Protein AF-A0A2N8ZHH8-F1 (afdb_monomer)

Solvent-accessible surface area (backbone atoms only — not comparable to full-atom values): 6881 Å² total; per-residue (Å²): 118,64,68,61,54,54,50,51,52,52,51,60,72,66,39,62,73,76,47,44,64,57,51,51,57,55,57,73,74,47,59,83,86,58,44,61,62,53,52,53,52,52,50,51,52,52,50,52,52,49,53,51,44,68,70,43,41,66,59,49,34,60,70,71,68,53,50,75,68,55,54,54,52,51,49,52,54,50,52,54,50,52,52,55,50,50,52,57,52,55,56,52,54,57,54,52,53,53,50,54,52,53,50,58,59,59,62,64,74,77,76,82,80,84,87,86,124

Secondary structure (DSSP, 8-state):
-HHHHHHHHHHHHH-HHHHHHHHHHHHHTS-TTTHHHHHHHHHHHHHHHHHHHHHHHHHHHHHTT--HHHHHHHHHHHHHHHHHHHHHHHHHHHHHHHHHHHHHHHHTTSSSSSS--

Foldseek 3Di:
DVVVVVVVLVCLLVPCPVCVVVVVVVVVPDDPVCVVVVVVVVVVVVVVVVVCCVVCVVVVCVVVVPDVVNVVVVSVVVSVVVVVVVVVVVVVVVVVVVVVVVVVVVVVVPPPPPPPD

pLDDT: mean 78.6, std 12.58, range [45.06, 95.94]

InterPro domains:
  IPR002771 Multiple antibiotic resistance (MarC)-related [PF01914] (2-88)
  IPR002771 Multiple antibiotic resistance (MarC)-related [PTHR33508] (2-89)

Sequence (117 aa):
MEIISAAVMLFLIMDPLGNLPVLLSILKHLEPKRRRFVLVRELIFALIILMLFLFAGQSILNFLHVQPETLSISGGIILFITAITLVNITFTIEEYSGFCFLSSFRGKKNVTHNIYA

Organism: NCBI:txid1671868

Structure (mmCIF, N/CA/C/O backbone):
data_AF-A0A2N8ZHH8-F1
#
_entry.id   AF-A0A2N8ZHH8-F1
#
loop_
_atom_site.group_PDB
_atom_site.id
_atom_site.type_symbol
_atom_site.label_atom_id
_atom_site.label_alt_id
_atom_site.label_comp_id
_atom_site.label_asym_id
_atom_site.label_entity_id
_atom_site.label_seq_id
_atom_site.pdbx_PDB_ins_code
_atom_site.Cartn_x
_atom_site.Cartn_y
_atom_site.C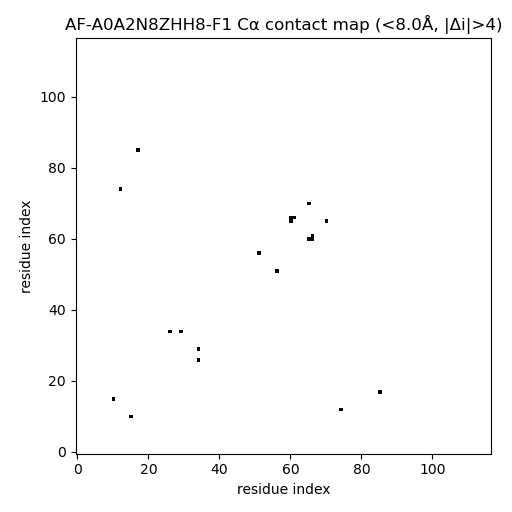artn_z
_atom_site.occupancy
_atom_site.B_iso_or_equiv
_atom_site.auth_seq_id
_atom_site.auth_comp_id
_atom_site.auth_asym_id
_atom_site.auth_atom_id
_atom_site.pdbx_PDB_model_num
ATOM 1 N N . MET A 1 1 ? 16.580 -16.575 -8.386 1.00 63.59 1 MET A N 1
ATOM 2 C CA . MET A 1 1 ? 16.641 -15.130 -8.073 1.00 63.59 1 MET A CA 1
ATOM 3 C C . MET A 1 1 ? 15.344 -14.394 -8.433 1.00 63.59 1 MET A C 1
ATOM 5 O O . MET A 1 1 ? 15.031 -13.425 -7.759 1.00 63.59 1 MET A O 1
ATOM 9 N N . GLU A 1 2 ? 14.529 -14.899 -9.370 1.00 81.00 2 GLU A N 1
ATOM 10 C CA . GLU A 1 2 ? 13.248 -14.282 -9.788 1.00 81.00 2 GLU A CA 1
ATOM 11 C C . GLU A 1 2 ? 12.175 -14.139 -8.694 1.00 81.00 2 GLU A C 1
ATOM 13 O O . GLU A 1 2 ? 11.526 -13.103 -8.587 1.00 81.00 2 GLU A O 1
ATOM 18 N N . ILE A 1 3 ? 12.001 -15.149 -7.838 1.00 91.69 3 ILE A N 1
ATOM 19 C CA . ILE A 1 3 ? 10.947 -15.146 -6.803 1.00 91.69 3 ILE A CA 1
ATOM 20 C C . ILE A 1 3 ? 11.148 -14.019 -5.787 1.00 91.69 3 ILE A C 1
ATOM 22 O O . ILE A 1 3 ? 10.179 -13.431 -5.318 1.00 91.69 3 ILE A O 1
ATOM 26 N N . ILE A 1 4 ? 12.403 -13.696 -5.471 1.00 92.75 4 ILE A N 1
ATOM 27 C CA . ILE A 1 4 ? 12.736 -12.622 -4.530 1.00 92.75 4 ILE A CA 1
ATOM 28 C C . ILE A 1 4 ? 12.363 -11.270 -5.144 1.00 92.75 4 ILE A C 1
ATOM 30 O O . ILE A 1 4 ? 11.736 -10.456 -4.477 1.00 92.75 4 ILE A O 1
ATOM 34 N N . SER A 1 5 ? 12.681 -11.057 -6.425 1.00 87.62 5 SER A N 1
ATOM 35 C CA . SER A 1 5 ? 12.319 -9.832 -7.147 1.00 87.62 5 SER A CA 1
ATOM 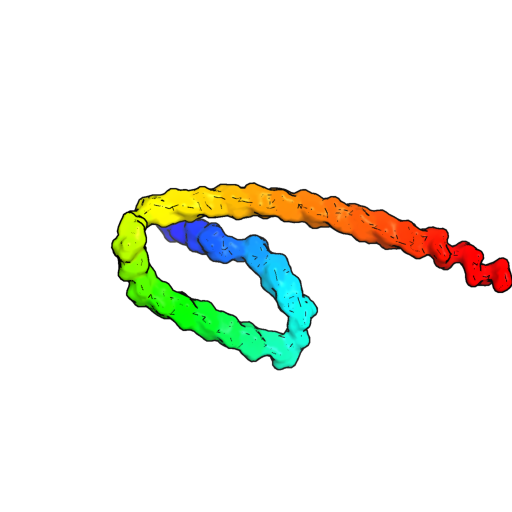36 C C . SER A 1 5 ? 10.799 -9.639 -7.213 1.00 87.62 5 SER A C 1
ATOM 38 O O . SER A 1 5 ? 10.286 -8.596 -6.808 1.00 87.62 5 SER A O 1
ATOM 40 N N . ALA A 1 6 ? 10.061 -10.679 -7.619 1.00 88.88 6 ALA A N 1
ATOM 41 C CA . ALA A 1 6 ? 8.601 -10.632 -7.690 1.00 88.88 6 ALA A CA 1
ATOM 42 C C . ALA A 1 6 ? 7.952 -10.407 -6.312 1.00 88.88 6 ALA A C 1
ATOM 44 O O . ALA A 1 6 ? 7.013 -9.621 -6.192 1.00 88.88 6 ALA A O 1
ATOM 45 N N . ALA A 1 7 ? 8.472 -11.050 -5.262 1.00 90.19 7 ALA A N 1
ATOM 46 C CA . ALA A 1 7 ? 7.983 -10.864 -3.899 1.00 90.19 7 ALA A CA 1
ATOM 47 C C . ALA A 1 7 ? 8.205 -9.430 -3.399 1.00 90.19 7 ALA A C 1
ATOM 49 O O . ALA A 1 7 ? 7.291 -8.839 -2.827 1.00 90.19 7 ALA A O 1
ATOM 50 N N . VAL A 1 8 ? 9.386 -8.852 -3.648 1.00 87.06 8 VAL A N 1
ATOM 51 C CA . VAL A 1 8 ? 9.691 -7.460 -3.284 1.00 87.06 8 VAL A CA 1
ATOM 52 C C . VAL A 1 8 ? 8.787 -6.491 -4.043 1.00 87.06 8 VAL A C 1
ATOM 54 O O . VAL A 1 8 ? 8.232 -5.583 -3.432 1.00 87.06 8 VAL A O 1
ATOM 57 N N . MET A 1 9 ? 8.577 -6.704 -5.344 1.00 85.81 9 MET A N 1
ATOM 58 C CA . MET A 1 9 ? 7.711 -5.848 -6.159 1.00 85.81 9 MET A CA 1
ATOM 59 C C . MET A 1 9 ? 6.253 -5.897 -5.687 1.00 85.81 9 MET A C 1
ATOM 61 O O . MET A 1 9 ? 5.624 -4.855 -5.516 1.00 85.81 9 MET A O 1
ATOM 65 N N . LEU A 1 10 ? 5.727 -7.092 -5.404 1.00 87.31 10 LEU A N 1
ATOM 66 C CA . LEU A 1 10 ? 4.364 -7.261 -4.898 1.00 87.31 10 LEU A CA 1
ATOM 67 C C . LEU A 1 10 ? 4.201 -6.653 -3.499 1.00 87.31 10 LEU A C 1
ATOM 69 O O . LEU A 1 10 ? 3.206 -5.979 -3.238 1.00 87.31 10 LEU A O 1
ATOM 73 N N . PHE A 1 11 ? 5.187 -6.838 -2.616 1.00 86.69 11 PHE A N 1
ATOM 74 C CA . PHE A 1 11 ? 5.195 -6.228 -1.285 1.00 86.69 11 PHE A CA 1
ATOM 75 C C . PHE A 1 11 ? 5.201 -4.699 -1.361 1.00 86.69 11 PHE A C 1
ATOM 77 O O . PHE A 1 11 ? 4.474 -4.041 -0.622 1.00 86.69 11 PHE A O 1
ATOM 84 N N . LEU A 1 12 ? 5.988 -4.143 -2.281 1.00 85.19 12 LEU A N 1
ATOM 85 C CA . LEU A 1 12 ? 6.104 -2.707 -2.491 1.00 85.19 12 LEU A CA 1
ATOM 86 C C . LEU A 1 12 ? 4.805 -2.103 -3.049 1.00 85.19 12 LEU A C 1
ATOM 88 O O . LEU A 1 12 ? 4.378 -1.054 -2.582 1.00 85.19 12 LEU A O 1
ATOM 92 N N . ILE A 1 13 ? 4.144 -2.787 -3.990 1.00 84.12 13 ILE A N 1
ATOM 93 C CA . ILE A 1 13 ? 2.856 -2.359 -4.566 1.00 84.12 13 ILE A CA 1
ATOM 94 C C . ILE A 1 13 ? 1.718 -2.414 -3.536 1.00 84.12 13 ILE A C 1
ATOM 96 O O . ILE A 1 13 ? 0.851 -1.546 -3.539 1.00 84.12 13 ILE A O 1
ATOM 100 N N . MET A 1 14 ? 1.703 -3.422 -2.658 1.00 86.06 14 MET A N 1
ATOM 101 C CA . MET A 1 14 ? 0.670 -3.565 -1.622 1.00 86.06 14 MET A CA 1
ATOM 102 C C . MET A 1 14 ? 0.740 -2.485 -0.528 1.00 86.06 14 MET A C 1
ATOM 104 O O . MET A 1 14 ? -0.222 -2.341 0.225 1.00 86.06 14 MET A O 1
ATOM 108 N N . ASP A 1 15 ? 1.866 -1.771 -0.421 1.00 88.12 15 ASP A N 1
ATOM 109 C CA . ASP A 1 15 ? 2.162 -0.746 0.590 1.00 88.12 15 ASP A CA 1
ATOM 110 C C . ASP A 1 15 ? 1.651 -1.083 2.013 1.00 88.12 15 ASP A C 1
ATOM 112 O O . ASP A 1 15 ? 0.833 -0.369 2.608 1.00 88.12 15 ASP A O 1
ATOM 116 N N . PRO A 1 16 ? 2.108 -2.205 2.603 1.00 82.88 16 PRO A N 1
ATOM 117 C CA . PRO A 1 16 ? 1.630 -2.635 3.912 1.00 82.88 16 PRO A CA 1
ATOM 118 C C . PRO A 1 16 ? 2.014 -1.657 5.030 1.00 82.88 16 PRO A C 1
ATOM 120 O O . PRO A 1 16 ? 1.305 -1.581 6.032 1.00 82.88 16 PRO A O 1
ATOM 123 N N . LEU A 1 17 ? 3.121 -0.918 4.877 1.00 82.19 17 LEU A N 1
ATOM 124 C CA . LEU A 1 17 ? 3.615 0.021 5.886 1.00 82.19 17 LEU A CA 1
ATOM 125 C C . LEU A 1 17 ? 2.784 1.305 5.920 1.00 82.19 17 LEU A C 1
ATOM 127 O O . LEU A 1 17 ? 2.418 1.742 7.011 1.00 82.19 17 LEU A O 1
ATOM 131 N N . GLY A 1 18 ? 2.438 1.871 4.760 1.00 80.88 18 GLY A N 1
ATOM 132 C CA . GLY A 1 18 ? 1.579 3.053 4.679 1.00 80.88 18 GLY A CA 1
ATOM 133 C C . GLY A 1 18 ? 0.153 2.785 5.166 1.00 80.88 18 GLY A C 1
ATOM 134 O O . GLY A 1 18 ? -0.433 3.607 5.873 1.00 80.88 18 GLY A O 1
ATOM 135 N N . ASN A 1 19 ? -0.387 1.595 4.883 1.00 84.75 19 ASN A N 1
ATOM 136 C CA . ASN A 1 19 ? -1.744 1.226 5.300 1.00 84.75 19 ASN A CA 1
ATOM 137 C C . ASN A 1 19 ? -1.866 0.786 6.771 1.00 84.75 19 ASN A C 1
ATOM 139 O O . ASN A 1 19 ? -2.979 0.764 7.309 1.00 84.75 19 ASN A O 1
ATOM 143 N N . LEU A 1 20 ? -0.763 0.458 7.456 1.00 84.69 20 LEU A N 1
ATOM 144 C CA . LEU A 1 20 ? -0.795 -0.062 8.830 1.00 84.69 20 LEU A CA 1
ATOM 145 C C . LEU A 1 20 ? -1.397 0.930 9.852 1.00 84.69 20 LEU A C 1
ATOM 147 O O . LEU A 1 20 ? -2.301 0.534 10.595 1.00 84.69 20 LEU A O 1
ATOM 151 N N . PRO A 1 21 ? -0.975 2.213 9.915 1.00 78.62 21 PRO A N 1
ATOM 152 C CA . PRO A 1 21 ? -1.507 3.177 10.882 1.00 78.62 21 PRO A CA 1
ATOM 153 C C . PRO A 1 21 ? -2.974 3.526 10.617 1.00 78.62 21 PRO A C 1
ATOM 155 O O . PRO A 1 21 ? -3.747 3.725 11.559 1.00 78.62 21 PRO A O 1
ATOM 158 N N . VAL A 1 22 ? -3.377 3.560 9.342 1.00 82.31 22 VAL A N 1
ATOM 159 C CA . VAL A 1 22 ? -4.768 3.777 8.917 1.00 82.31 22 VAL A CA 1
ATOM 160 C C . VAL A 1 22 ? -5.642 2.623 9.401 1.00 82.31 22 VAL A C 1
ATOM 162 O O . VAL A 1 22 ? -6.658 2.848 10.064 1.00 82.31 22 VAL A O 1
ATOM 165 N N . LEU A 1 23 ? -5.200 1.384 9.165 1.00 76.25 23 LEU A N 1
ATOM 166 C CA . LEU A 1 23 ? -5.880 0.186 9.645 1.00 76.25 23 LEU A CA 1
ATOM 167 C C . LEU A 1 23 ? -6.019 0.205 11.175 1.00 76.25 23 LEU A C 1
ATOM 169 O O . LEU A 1 23 ? -7.114 0.005 11.694 1.00 76.25 23 LEU A O 1
ATOM 173 N N . LEU A 1 24 ? -4.943 0.497 11.914 1.00 79.75 24 LEU A N 1
ATOM 174 C CA . LEU A 1 24 ? -4.972 0.578 13.381 1.00 79.75 24 LEU A CA 1
ATOM 175 C C . LEU A 1 24 ? -5.917 1.677 13.892 1.00 79.75 24 LEU A C 1
ATOM 177 O O . LEU A 1 24 ? -6.624 1.466 14.880 1.00 79.75 24 LEU A O 1
ATOM 181 N N . SER A 1 25 ? -5.978 2.820 13.206 1.00 80.25 25 SER A N 1
ATOM 182 C CA . SER A 1 25 ? -6.861 3.942 13.558 1.00 80.25 25 SER A CA 1
ATOM 183 C C . SER A 1 25 ? -8.339 3.596 13.368 1.00 80.25 25 SER A C 1
ATOM 185 O O . SER A 1 25 ? -9.160 3.905 14.238 1.00 80.25 25 SER A O 1
ATOM 187 N N . ILE A 1 26 ? -8.671 2.891 12.280 1.00 77.12 26 ILE A N 1
ATOM 188 C CA . ILE A 1 26 ? -10.018 2.364 12.017 1.00 77.12 26 ILE A CA 1
ATOM 189 C C . ILE A 1 26 ? -10.369 1.289 1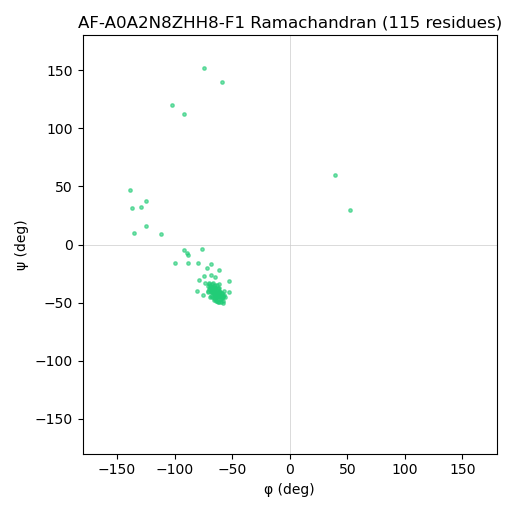3.053 1.00 77.12 26 ILE A C 1
ATOM 191 O O . ILE A 1 26 ? -11.440 1.324 13.653 1.00 77.12 26 ILE A O 1
ATOM 195 N N . LEU A 1 27 ? -9.449 0.363 13.330 1.00 71.69 27 LEU A N 1
ATOM 196 C CA . LEU A 1 27 ? -9.642 -0.709 14.311 1.00 71.69 27 LEU A CA 1
ATOM 197 C C . LEU A 1 27 ? -9.874 -0.187 15.736 1.00 71.69 27 LEU A C 1
ATOM 199 O O . LEU A 1 27 ? -10.646 -0.801 16.470 1.00 71.69 27 LEU A O 1
ATOM 203 N N . LYS A 1 28 ? -9.244 0.930 16.123 1.00 70.06 28 LYS A N 1
ATOM 204 C CA . LYS A 1 28 ? -9.398 1.543 17.453 1.00 70.06 28 LYS A CA 1
ATOM 205 C C . LYS A 1 28 ? -10.793 2.140 17.686 1.00 70.06 28 LYS A C 1
ATOM 207 O O . LYS A 1 28 ? -11.230 2.203 18.829 1.00 70.06 28 LYS A O 1
ATOM 212 N N . HIS A 1 29 ? -11.494 2.545 16.626 1.00 65.88 29 HIS A N 1
ATOM 213 C CA . HIS A 1 29 ? -12.827 3.160 16.709 1.00 65.88 29 HIS A CA 1
ATOM 214 C C . HIS A 1 29 ? -13.987 2.154 16.607 1.00 65.88 29 HIS A C 1
ATOM 216 O O . HIS A 1 29 ? -15.146 2.538 16.751 1.00 65.88 29 HIS A O 1
ATOM 222 N N . LEU A 1 30 ? -13.710 0.869 16.359 1.00 64.56 30 LEU A N 1
ATOM 223 C CA . LEU A 1 30 ? -14.743 -0.141 16.117 1.00 64.56 30 LEU A CA 1
ATOM 224 C C . LEU A 1 30 ? -14.989 -1.019 17.352 1.00 64.56 30 LEU A C 1
ATOM 226 O O . LEU A 1 30 ? -14.113 -1.767 17.786 1.00 64.56 30 LEU A O 1
ATOM 230 N N . GLU A 1 31 ? -16.222 -1.004 17.867 1.00 59.88 31 GLU A N 1
ATOM 231 C CA . GLU A 1 31 ? -16.658 -1.921 18.925 1.00 59.88 31 GLU A CA 1
ATOM 232 C C . GLU A 1 31 ? -16.517 -3.404 18.502 1.00 59.88 31 GLU A C 1
ATOM 234 O O . GLU A 1 31 ? -16.885 -3.784 17.378 1.00 59.88 31 GLU A O 1
ATOM 239 N N . PRO A 1 32 ? -16.065 -4.297 19.408 1.00 63.94 32 PRO A N 1
ATOM 240 C CA . PRO A 1 32 ? -15.709 -5.681 19.082 1.00 63.94 32 PRO A CA 1
ATOM 241 C C . PRO A 1 32 ? -16.871 -6.525 18.529 1.00 63.94 32 PRO A C 1
ATOM 243 O O . PRO A 1 32 ? -16.626 -7.497 17.815 1.00 63.94 32 PRO A O 1
ATOM 246 N N . LYS A 1 33 ? -18.131 -6.149 18.797 1.00 65.44 33 LYS A N 1
ATOM 247 C CA . LYS A 1 33 ? -19.324 -6.881 18.331 1.00 65.44 33 LYS A CA 1
ATOM 248 C C . LYS A 1 33 ? -19.694 -6.616 16.864 1.00 65.44 33 LYS A C 1
ATOM 250 O O . LYS A 1 33 ? -20.208 -7.520 16.214 1.00 65.44 33 LYS A O 1
ATOM 255 N N . ARG A 1 34 ? -19.418 -5.423 16.313 1.00 67.25 34 ARG A N 1
ATOM 256 C CA . ARG A 1 34 ? -19.723 -5.071 14.902 1.00 67.25 34 ARG A CA 1
ATOM 257 C C . ARG A 1 34 ? -18.517 -5.167 13.964 1.00 67.25 34 ARG A C 1
ATOM 259 O O . ARG A 1 34 ? -18.695 -5.273 12.752 1.00 67.25 34 ARG A O 1
ATOM 266 N N . ARG A 1 35 ? -17.301 -5.214 14.517 1.00 69.12 35 ARG A N 1
ATOM 267 C CA . ARG A 1 35 ? -16.031 -5.254 13.774 1.00 69.12 35 ARG A CA 1
ATOM 268 C C . ARG A 1 35 ? -15.950 -6.372 12.724 1.00 69.12 35 ARG A C 1
ATOM 270 O O . ARG A 1 35 ? -15.468 -6.134 11.623 1.00 69.12 35 ARG A O 1
ATOM 277 N N . ARG A 1 36 ? -16.439 -7.580 13.035 1.00 72.38 36 ARG A N 1
ATOM 278 C CA . ARG A 1 36 ? -16.357 -8.737 12.119 1.00 72.38 36 ARG A CA 1
ATOM 279 C C . ARG A 1 36 ? -17.256 -8.599 10.892 1.00 72.38 36 ARG A C 1
ATOM 281 O O . ARG A 1 36 ? -16.835 -8.963 9.804 1.00 72.38 36 ARG A O 1
ATOM 288 N N . PHE A 1 37 ? -18.460 -8.053 11.051 1.00 80.62 37 PHE A N 1
ATOM 289 C CA . PHE A 1 37 ? -19.390 -7.898 9.932 1.00 80.62 37 PHE A CA 1
ATOM 290 C C . PHE A 1 37 ? -18.887 -6.860 8.922 1.00 80.62 37 PHE A C 1
ATOM 292 O O . PHE A 1 37 ? -18.938 -7.095 7.718 1.00 80.62 37 PHE A O 1
ATOM 299 N N . VAL A 1 38 ? -18.334 -5.747 9.417 1.00 82.12 38 VAL A N 1
ATOM 300 C CA . VAL A 1 38 ? -17.720 -4.716 8.567 1.00 82.12 38 VAL A CA 1
ATOM 301 C C . VAL A 1 38 ? -16.512 -5.283 7.823 1.00 82.12 38 VAL A C 1
ATOM 303 O O . VAL A 1 38 ? -16.461 -5.181 6.606 1.00 82.12 38 VAL A O 1
ATOM 306 N N . LEU A 1 39 ? -15.599 -5.972 8.519 1.00 82.25 39 LEU A N 1
ATOM 307 C CA . LEU A 1 39 ? -14.432 -6.605 7.887 1.00 82.25 39 LEU A CA 1
ATOM 308 C C . LEU A 1 39 ? -14.814 -7.584 6.771 1.00 82.25 39 LEU A C 1
ATOM 310 O O . LEU A 1 39 ? -14.216 -7.552 5.702 1.00 82.25 39 LEU A O 1
ATOM 314 N N . VAL A 1 40 ? -15.812 -8.442 7.002 1.00 87.12 40 VAL A N 1
ATOM 315 C CA . VAL A 1 40 ? -16.277 -9.396 5.983 1.00 87.12 40 VAL A CA 1
ATOM 316 C C . VAL A 1 40 ? -16.876 -8.667 4.783 1.00 87.12 40 VAL A C 1
ATOM 318 O O . VAL A 1 40 ? -16.606 -9.047 3.648 1.00 87.12 40 VAL A O 1
ATOM 321 N N . ARG A 1 41 ? -17.649 -7.600 5.010 1.00 89.19 41 ARG A N 1
ATOM 322 C CA . ARG A 1 41 ? -18.230 -6.801 3.928 1.00 89.19 41 ARG A CA 1
ATOM 323 C C . ARG A 1 41 ? -17.149 -6.136 3.072 1.00 89.19 41 ARG A C 1
ATOM 325 O O . ARG A 1 41 ? -17.229 -6.230 1.852 1.00 89.19 41 ARG A O 1
ATOM 332 N N . GLU A 1 42 ? -16.132 -5.537 3.691 1.00 89.06 42 GLU A N 1
ATOM 333 C CA . GLU A 1 42 ? -14.991 -4.939 2.978 1.00 89.06 42 GLU A CA 1
ATOM 334 C C . GLU A 1 42 ? -14.191 -5.989 2.194 1.00 89.06 42 GLU A C 1
ATOM 336 O O . GLU A 1 42 ? -13.857 -5.773 1.032 1.00 89.06 42 GLU A O 1
ATOM 341 N N . LEU A 1 43 ? -13.946 -7.166 2.783 1.00 90.19 43 LEU A N 1
ATOM 342 C CA . LEU A 1 43 ? -13.274 -8.276 2.095 1.00 90.19 43 LEU A CA 1
ATOM 343 C C . LEU A 1 43 ? -14.062 -8.761 0.873 1.00 90.19 43 LEU A C 1
ATOM 345 O O . LEU A 1 43 ? -13.465 -9.039 -0.164 1.00 90.19 43 LEU A O 1
ATOM 349 N N . ILE A 1 44 ? -15.392 -8.838 0.971 1.00 95.25 44 ILE A N 1
ATOM 350 C CA . ILE A 1 44 ? -16.256 -9.192 -0.163 1.00 95.25 44 ILE A CA 1
ATOM 351 C C . ILE A 1 44 ? -16.180 -8.116 -1.251 1.00 95.25 44 ILE A C 1
ATOM 353 O O . ILE A 1 44 ? -16.053 -8.460 -2.424 1.00 95.25 44 ILE 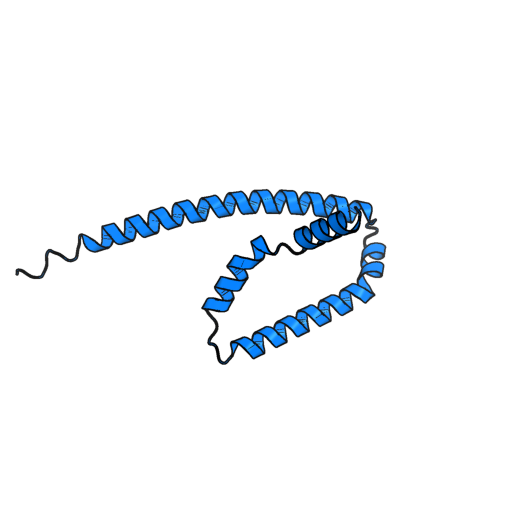A O 1
ATOM 357 N N . PHE A 1 45 ? -16.210 -6.828 -0.892 1.00 94.19 45 PHE A N 1
ATOM 358 C CA . PHE A 1 45 ? -16.029 -5.747 -1.865 1.00 94.19 45 PHE A CA 1
ATOM 359 C C . PHE A 1 45 ? -14.668 -5.829 -2.562 1.00 94.19 45 PHE A C 1
ATOM 361 O O . PHE A 1 45 ? -14.618 -5.788 -3.791 1.00 94.19 45 PHE A O 1
ATOM 368 N N . ALA A 1 46 ? -13.584 -6.020 -1.808 1.00 92.25 46 ALA A N 1
ATOM 369 C CA . ALA A 1 46 ? -12.246 -6.198 -2.365 1.00 92.25 46 ALA A CA 1
ATOM 370 C C . ALA A 1 46 ? -12.174 -7.412 -3.306 1.00 92.25 46 ALA A C 1
ATOM 372 O O . ALA A 1 46 ? -11.611 -7.311 -4.393 1.00 92.25 46 ALA A O 1
ATOM 373 N N . LEU A 1 47 ? -12.796 -8.537 -2.933 1.00 94.50 47 LEU A N 1
ATOM 374 C CA . LEU A 1 47 ? -12.854 -9.744 -3.759 1.00 94.50 47 LEU A CA 1
ATOM 375 C C . LEU A 1 47 ? -13.605 -9.509 -5.077 1.00 94.50 47 LEU A C 1
ATOM 377 O O . LEU A 1 47 ? -13.145 -9.948 -6.128 1.00 94.50 47 LEU A O 1
ATOM 381 N N . ILE A 1 48 ? -14.743 -8.812 -5.035 1.00 95.94 48 ILE A N 1
ATOM 382 C CA . ILE A 1 48 ? -15.532 -8.489 -6.232 1.00 95.94 48 ILE A CA 1
ATOM 383 C C . ILE A 1 48 ? -14.737 -7.571 -7.161 1.00 95.94 48 ILE A C 1
ATOM 385 O O . ILE A 1 48 ? -14.681 -7.824 -8.363 1.00 95.94 48 ILE A O 1
ATOM 389 N N . ILE A 1 49 ? -14.095 -6.535 -6.617 1.00 94.75 49 ILE A N 1
ATOM 390 C CA . ILE A 1 49 ? -13.252 -5.618 -7.395 1.00 94.75 49 ILE A CA 1
ATOM 391 C C . ILE A 1 49 ? -12.081 -6.381 -8.021 1.00 94.75 49 ILE A C 1
ATOM 393 O O . ILE A 1 49 ? -11.811 -6.203 -9.205 1.00 94.75 49 ILE A O 1
ATOM 397 N N . LEU A 1 50 ? -11.429 -7.269 -7.265 1.00 91.81 50 LEU A N 1
ATOM 398 C CA . LEU A 1 50 ? -10.335 -8.098 -7.766 1.00 91.81 50 LEU A CA 1
ATOM 399 C C . LEU A 1 50 ? -10.796 -9.022 -8.899 1.00 91.81 50 LEU A C 1
ATOM 401 O O . LEU A 1 50 ? -10.128 -9.095 -9.924 1.00 91.81 50 LEU A O 1
ATOM 405 N N . MET A 1 51 ? -11.943 -9.690 -8.743 1.00 94.69 51 MET A N 1
ATOM 406 C CA . MET A 1 51 ? -12.553 -10.505 -9.800 1.00 94.69 51 MET A CA 1
ATOM 407 C C . MET A 1 51 ? -12.824 -9.668 -11.051 1.00 94.69 51 MET A C 1
ATOM 409 O O . MET A 1 51 ? -12.404 -10.046 -12.140 1.00 94.69 51 MET A O 1
ATOM 413 N N . LEU A 1 52 ? -13.470 -8.508 -10.905 1.00 94.31 52 LEU A N 1
ATOM 414 C CA . LEU A 1 52 ? -13.735 -7.607 -12.028 1.00 94.31 52 LEU A CA 1
ATOM 415 C C . LEU A 1 52 ? -12.443 -7.172 -12.717 1.00 94.31 52 LEU A C 1
ATOM 417 O O . LEU A 1 52 ? -12.373 -7.199 -13.941 1.00 94.31 52 LEU A O 1
ATOM 421 N N . PHE A 1 53 ? -11.413 -6.816 -11.953 1.00 87.88 53 PHE A N 1
ATOM 422 C CA . PHE A 1 53 ? -10.131 -6.388 -12.498 1.00 87.88 53 PHE A CA 1
ATOM 423 C C . PHE A 1 53 ? -9.361 -7.537 -13.157 1.00 87.88 53 PHE A C 1
ATOM 425 O O . PHE A 1 53 ? -8.694 -7.321 -14.161 1.00 87.88 53 PHE A O 1
ATOM 432 N N . LEU A 1 54 ? -9.486 -8.766 -12.654 1.00 90.19 54 LEU A N 1
ATOM 433 C CA . LEU A 1 54 ? -8.889 -9.949 -13.271 1.00 90.19 54 LEU A CA 1
ATOM 434 C C . LEU A 1 54 ? -9.458 -10.192 -14.677 1.00 90.19 54 LEU A C 1
ATOM 436 O O . LEU A 1 54 ? -8.700 -10.470 -15.603 1.00 90.19 54 LEU A O 1
ATOM 440 N N . PHE A 1 55 ? -10.776 -10.051 -14.852 1.00 91.19 55 PHE A N 1
ATOM 441 C CA . PHE A 1 55 ? -11.422 -10.237 -16.156 1.00 91.19 55 PHE A CA 1
ATOM 442 C C . PHE A 1 55 ? -11.300 -9.011 -17.068 1.00 91.19 55 PHE A C 1
ATOM 444 O O . PHE A 1 55 ? -11.078 -9.153 -18.268 1.00 91.19 55 PHE A O 1
ATOM 451 N N . ALA A 1 56 ? -11.441 -7.803 -16.519 1.00 88.06 56 ALA A N 1
ATOM 452 C CA . ALA A 1 56 ? -11.435 -6.563 -17.290 1.00 88.06 56 ALA A CA 1
ATOM 453 C C . ALA A 1 56 ? -10.033 -5.972 -17.490 1.00 88.06 56 ALA A C 1
ATOM 455 O O . ALA A 1 56 ? -9.862 -5.123 -18.359 1.00 88.06 56 ALA A O 1
ATOM 456 N N . GLY A 1 57 ? -9.025 -6.396 -16.724 1.00 82.88 57 GLY A N 1
ATOM 457 C CA . GLY A 1 57 ? -7.705 -5.763 -16.680 1.00 82.88 57 GLY A CA 1
ATOM 458 C C . GLY A 1 57 ? -7.021 -5.713 -18.040 1.00 82.88 57 GLY A C 1
ATOM 459 O O . GLY A 1 57 ? -6.557 -4.657 -18.456 1.00 82.88 57 GLY A O 1
ATOM 460 N N . GLN A 1 58 ? -7.045 -6.816 -18.789 1.00 82.00 58 GLN A N 1
ATOM 461 C CA . GLN A 1 58 ? -6.445 -6.860 -20.123 1.00 82.00 58 GLN A CA 1
ATOM 462 C C . GLN A 1 58 ? -7.224 -6.012 -21.141 1.00 82.00 58 GLN A C 1
ATOM 464 O O . GLN A 1 58 ? -6.622 -5.324 -21.962 1.00 82.00 58 GLN A O 1
ATOM 469 N N . SER A 1 59 ? -8.557 -5.986 -21.052 1.00 82.75 59 SER A N 1
ATOM 470 C CA . SER A 1 59 ? -9.389 -5.099 -21.876 1.00 82.75 59 SER A CA 1
ATOM 471 C C . SER A 1 59 ? -9.161 -3.622 -21.558 1.00 82.75 59 SER A C 1
ATOM 473 O O . SER A 1 59 ? -9.110 -2.817 -22.480 1.00 82.75 59 SER A O 1
ATOM 475 N N . ILE A 1 60 ? -8.992 -3.264 -20.284 1.00 82.75 60 ILE A N 1
ATOM 476 C CA . ILE A 1 60 ? -8.722 -1.892 -19.836 1.00 82.75 60 ILE A CA 1
ATOM 477 C C . ILE A 1 60 ? -7.335 -1.440 -20.305 1.00 82.75 60 ILE A C 1
ATOM 479 O O . ILE A 1 60 ? -7.208 -0.344 -20.845 1.00 82.75 60 ILE A O 1
ATOM 483 N N . LEU A 1 61 ? -6.313 -2.289 -20.160 1.00 81.75 61 LEU A N 1
ATOM 484 C CA . LEU A 1 61 ? -4.952 -2.012 -20.635 1.00 81.75 61 LEU A CA 1
ATOM 485 C C . LEU A 1 61 ? -4.920 -1.763 -22.145 1.00 81.75 61 LEU A C 1
ATOM 487 O O . LEU A 1 61 ? -4.350 -0.773 -22.604 1.00 81.75 61 LEU A O 1
ATOM 491 N N . ASN A 1 62 ? -5.610 -2.617 -22.904 1.00 79.94 62 ASN A N 1
ATOM 492 C CA . ASN A 1 62 ? -5.730 -2.470 -24.349 1.00 79.94 62 ASN A CA 1
ATOM 493 C C . ASN A 1 62 ? -6.541 -1.224 -24.735 1.00 79.94 62 ASN A C 1
ATOM 495 O O . ASN A 1 62 ? -6.178 -0.536 -25.684 1.00 79.94 62 ASN A O 1
ATOM 499 N N . PHE A 1 63 ? -7.605 -0.897 -23.994 1.00 81.75 63 PHE A N 1
ATOM 500 C CA . PHE A 1 63 ? -8.428 0.290 -24.244 1.00 81.75 63 PHE A CA 1
ATOM 501 C C . PHE A 1 63 ? -7.655 1.594 -24.014 1.00 81.75 63 PHE A C 1
ATOM 503 O O . PHE A 1 63 ? -7.732 2.512 -24.830 1.00 81.75 63 PHE A O 1
ATOM 510 N N . LEU A 1 64 ? -6.860 1.669 -22.940 1.00 78.06 64 LEU A N 1
ATOM 511 C CA . LEU A 1 64 ? -6.008 2.830 -22.678 1.00 78.06 64 LEU A CA 1
ATOM 512 C C . LEU A 1 64 ? -4.744 2.865 -23.567 1.00 78.06 64 LEU A C 1
ATOM 514 O O . LEU A 1 64 ? -3.997 3.836 -23.490 1.00 78.06 64 LEU A O 1
ATOM 518 N N . HIS A 1 65 ? -4.495 1.852 -24.411 1.00 75.25 65 HIS A N 1
ATOM 519 C CA . HIS A 1 65 ? -3.242 1.683 -25.169 1.00 75.25 65 HIS A CA 1
ATOM 520 C C . HIS A 1 65 ? -1.987 1.734 -24.280 1.00 75.25 65 HIS A C 1
ATOM 522 O O . HIS A 1 65 ? -0.912 2.155 -24.714 1.00 75.25 65 HIS A O 1
ATOM 52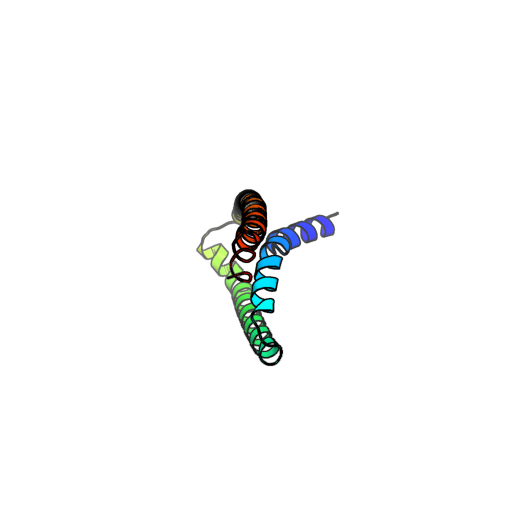8 N N . VAL A 1 66 ? -2.116 1.322 -23.018 1.00 77.94 66 VAL A N 1
ATOM 529 C CA . VAL A 1 66 ? -1.018 1.393 -22.057 1.00 77.94 66 VAL A CA 1
ATOM 530 C C . VAL A 1 66 ? -0.276 0.077 -22.113 1.00 77.94 66 VAL A C 1
ATOM 532 O O . VAL A 1 66 ? -0.798 -0.974 -21.742 1.00 77.94 66 VAL A O 1
ATOM 535 N N . GLN A 1 67 ? 0.952 0.147 -22.606 1.00 80.62 67 GLN A N 1
ATOM 536 C CA . GLN A 1 67 ? 1.806 -1.022 -22.693 1.00 80.62 67 GLN A CA 1
ATOM 537 C C . GLN A 1 67 ? 2.325 -1.394 -21.286 1.00 80.62 67 GLN A C 1
ATOM 539 O O . GLN A 1 67 ? 2.449 -0.50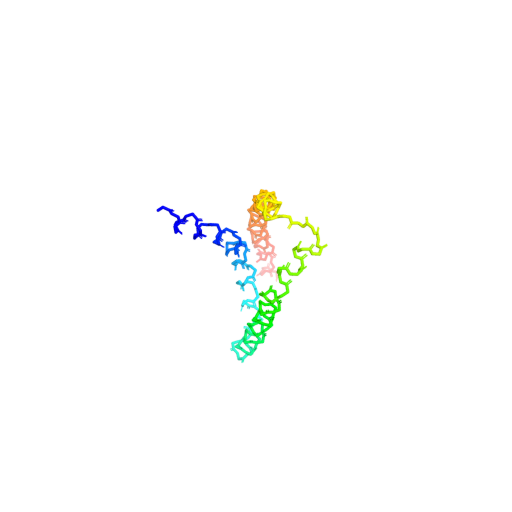9 -20.424 1.00 80.62 67 GLN A O 1
ATOM 544 N N . PRO A 1 68 ? 2.629 -2.678 -21.019 1.00 77.62 68 PRO A N 1
ATOM 545 C CA . PRO A 1 68 ? 3.112 -3.139 -19.713 1.00 77.62 68 PRO A CA 1
ATOM 546 C C . PRO A 1 68 ? 4.323 -2.348 -19.194 1.00 77.62 68 PRO A C 1
ATOM 548 O O . PRO A 1 68 ? 4.467 -2.126 -17.990 1.00 77.62 68 PRO A O 1
ATOM 551 N N . GLU A 1 69 ? 5.165 -1.860 -20.103 1.00 81.31 69 GLU A N 1
ATOM 552 C CA . GLU A 1 69 ? 6.348 -1.056 -19.807 1.00 81.31 69 GLU A CA 1
ATOM 553 C C . GLU A 1 69 ? 5.957 0.295 -19.194 1.00 81.31 69 GLU A C 1
ATOM 555 O O . GLU A 1 69 ? 6.580 0.754 -18.237 1.00 81.31 69 GLU A O 1
ATOM 560 N N . THR A 1 70 ? 4.875 0.908 -19.687 1.00 86.62 70 THR A N 1
ATOM 561 C CA . THR A 1 70 ? 4.359 2.176 -19.150 1.00 86.62 70 THR A CA 1
ATOM 562 C C . THR A 1 70 ? 3.818 1.986 -17.734 1.00 86.62 70 THR A C 1
ATOM 564 O O . THR A 1 70 ? 4.095 2.810 -16.865 1.00 86.62 70 THR A O 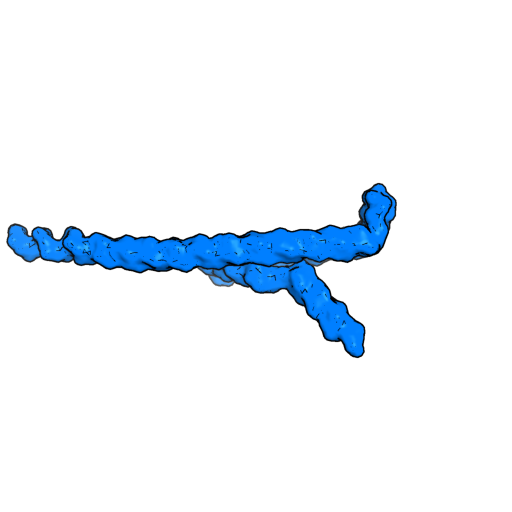1
ATOM 567 N N . LEU A 1 71 ? 3.132 0.866 -17.462 1.00 83.81 71 LEU A N 1
ATOM 568 C CA . LEU A 1 71 ? 2.675 0.510 -16.111 1.00 83.81 71 LEU A CA 1
ATOM 569 C C . LEU A 1 71 ? 3.840 0.420 -15.121 1.00 83.81 71 LEU A C 1
ATOM 571 O O . LEU A 1 71 ? 3.749 0.946 -14.011 1.00 83.81 71 LEU A O 1
ATOM 575 N N . SER A 1 72 ? 4.944 -0.213 -15.527 1.00 84.50 72 SER A N 1
ATOM 576 C CA . SER A 1 72 ? 6.135 -0.334 -14.683 1.00 84.50 72 SER A CA 1
ATOM 577 C C . SER A 1 72 ? 6.780 1.026 -14.396 1.00 84.50 72 SER A C 1
ATOM 579 O O . SER A 1 72 ? 7.175 1.287 -13.258 1.00 84.50 72 SER A O 1
ATOM 581 N N . ILE A 1 73 ? 6.871 1.908 -15.399 1.00 89.69 73 ILE A N 1
ATOM 582 C CA . ILE A 1 73 ? 7.436 3.258 -15.237 1.00 89.69 73 ILE A CA 1
ATOM 583 C C . ILE A 1 73 ? 6.549 4.100 -14.311 1.00 89.69 73 ILE A C 1
ATOM 585 O O . ILE A 1 73 ? 7.049 4.708 -13.362 1.00 89.69 73 ILE A O 1
ATOM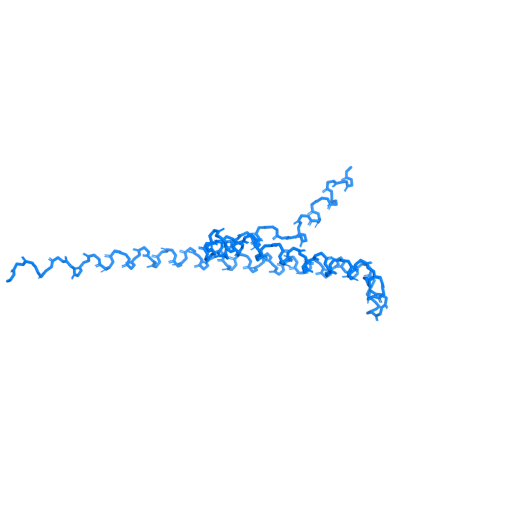 589 N N . SER A 1 74 ? 5.231 4.101 -14.534 1.00 90.00 74 SER A N 1
ATOM 590 C CA . SER A 1 74 ? 4.276 4.803 -13.671 1.00 90.00 74 SER A CA 1
ATOM 591 C C . SER A 1 74 ? 4.311 4.282 -12.235 1.00 90.00 74 SER A C 1
ATOM 593 O O . SER A 1 74 ? 4.309 5.087 -11.308 1.00 90.00 74 SER A O 1
ATOM 595 N N . GLY A 1 75 ? 4.418 2.964 -12.037 1.00 86.94 75 GLY A N 1
ATOM 596 C CA . GLY A 1 75 ? 4.583 2.364 -10.712 1.00 86.94 75 GLY A CA 1
ATOM 597 C C . GLY A 1 75 ? 5.816 2.896 -9.977 1.00 86.94 75 GLY A C 1
ATOM 598 O O . GLY A 1 75 ? 5.718 3.269 -8.811 1.00 86.94 75 GLY A O 1
ATOM 599 N N . GLY A 1 76 ? 6.954 3.027 -10.666 1.00 88.31 76 GLY A N 1
ATOM 600 C CA . GLY A 1 76 ? 8.170 3.618 -10.094 1.00 88.31 76 GLY A CA 1
ATOM 601 C C . GLY A 1 76 ? 8.002 5.085 -9.685 1.00 88.31 76 GLY A C 1
ATOM 602 O O . GLY A 1 76 ? 8.428 5.475 -8.598 1.00 88.31 76 GLY A O 1
ATOM 603 N N . ILE A 1 77 ? 7.330 5.891 -10.514 1.00 93.19 77 ILE A N 1
ATOM 604 C CA . ILE A 1 77 ? 7.040 7.303 -10.208 1.00 93.19 77 ILE A CA 1
ATOM 605 C C . ILE A 1 77 ? 6.104 7.416 -8.998 1.00 93.19 77 ILE A C 1
ATOM 607 O O . ILE A 1 77 ? 6.352 8.224 -8.105 1.00 93.19 77 ILE A O 1
ATOM 611 N N . ILE A 1 78 ? 5.054 6.591 -8.940 1.00 91.12 78 ILE A N 1
ATOM 612 C CA . ILE A 1 78 ? 4.118 6.560 -7.809 1.00 91.12 78 ILE A CA 1
ATOM 613 C C . ILE A 1 78 ? 4.866 6.209 -6.523 1.00 91.12 78 ILE A C 1
ATOM 615 O O . ILE A 1 78 ? 4.723 6.914 -5.532 1.00 91.12 78 ILE A O 1
ATOM 619 N N . LEU A 1 79 ? 5.719 5.183 -6.544 1.00 89.38 79 LEU A N 1
ATOM 620 C CA . LEU A 1 79 ? 6.510 4.782 -5.378 1.00 89.38 79 LEU A CA 1
ATOM 621 C C . LEU A 1 79 ? 7.475 5.874 -4.915 1.00 89.38 79 LEU A C 1
ATOM 623 O O . LEU A 1 79 ? 7.637 6.083 -3.713 1.00 89.38 79 LEU A O 1
ATOM 627 N N . PHE A 1 80 ? 8.075 6.605 -5.854 1.00 90.56 80 PHE A N 1
ATOM 628 C CA . PHE A 1 80 ? 8.915 7.754 -5.533 1.00 90.56 80 PHE A CA 1
ATOM 629 C C . PHE A 1 80 ? 8.122 8.859 -4.817 1.00 90.56 80 PHE A C 1
ATOM 631 O O . PHE A 1 80 ? 8.572 9.381 -3.797 1.00 90.56 80 PHE A O 1
ATOM 638 N N . ILE A 1 81 ? 6.916 9.173 -5.300 1.00 91.62 81 ILE A N 1
ATOM 639 C CA . ILE A 1 81 ? 6.028 10.155 -4.663 1.00 91.62 81 ILE A CA 1
ATOM 640 C C . ILE A 1 81 ? 5.583 9.662 -3.280 1.00 91.62 81 ILE A C 1
ATOM 642 O O . ILE A 1 81 ? 5.695 10.413 -2.312 1.00 91.62 81 ILE A O 1
ATOM 646 N N . THR A 1 82 ? 5.154 8.402 -3.156 1.00 89.31 82 THR A N 1
ATOM 647 C CA . THR A 1 82 ? 4.752 7.802 -1.874 1.00 89.31 82 THR A CA 1
ATOM 648 C C . THR A 1 82 ? 5.882 7.871 -0.846 1.00 89.31 82 THR A C 1
ATOM 650 O O . THR A 1 82 ? 5.635 8.215 0.309 1.00 89.31 82 THR A O 1
ATOM 653 N N . ALA A 1 83 ? 7.134 7.635 -1.255 1.00 88.50 83 ALA A N 1
ATOM 654 C CA . ALA A 1 83 ? 8.294 7.766 -0.373 1.00 88.50 83 ALA A CA 1
ATOM 655 C C . ALA A 1 83 ? 8.484 9.206 0.142 1.00 88.50 83 ALA A C 1
ATOM 657 O O . ALA A 1 83 ? 8.692 9.408 1.340 1.00 88.50 83 ALA A O 1
ATOM 658 N N . ILE A 1 84 ? 8.359 10.214 -0.730 1.00 91.81 84 ILE A N 1
ATOM 659 C CA . ILE A 1 84 ? 8.435 11.632 -0.335 1.00 91.81 84 ILE A CA 1
ATOM 660 C C . ILE A 1 84 ? 7.293 11.990 0.625 1.00 91.81 84 ILE A C 1
ATOM 662 O O . ILE A 1 84 ? 7.516 12.654 1.642 1.00 91.81 84 ILE A O 1
ATOM 666 N N . THR A 1 85 ? 6.076 11.525 0.339 1.00 88.00 85 THR A N 1
ATOM 667 C CA . THR A 1 85 ? 4.908 11.731 1.203 1.00 88.00 85 THR A CA 1
ATOM 668 C C . THR A 1 85 ? 5.113 11.113 2.588 1.00 88.00 85 THR A C 1
ATOM 670 O O . THR A 1 85 ? 4.784 11.748 3.589 1.00 88.00 85 THR A O 1
ATOM 673 N N . LEU A 1 86 ? 5.710 9.921 2.675 1.00 85.75 86 LEU A N 1
ATOM 674 C CA . LEU A 1 86 ? 5.967 9.233 3.945 1.00 85.75 86 LEU A CA 1
ATOM 675 C C . LEU A 1 86 ? 6.983 9.990 4.810 1.00 85.75 86 LEU A C 1
ATOM 677 O O . LEU A 1 86 ? 6.785 10.140 6.019 1.00 85.75 86 LEU A O 1
ATOM 681 N N . VAL A 1 87 ? 8.033 10.534 4.190 1.00 88.00 87 VAL A N 1
ATOM 682 C CA . VAL A 1 87 ? 8.991 11.411 4.876 1.00 88.00 87 VAL A CA 1
ATOM 683 C C . VAL A 1 87 ? 8.275 12.635 5.444 1.00 88.00 87 VAL A C 1
ATOM 685 O O . VAL A 1 87 ? 8.402 12.907 6.636 1.00 88.00 87 VAL A O 1
ATOM 688 N N . ASN A 1 88 ? 7.462 13.326 4.638 1.00 85.44 88 ASN A N 1
ATOM 689 C CA . ASN A 1 88 ? 6.712 14.503 5.087 1.00 85.44 88 ASN A CA 1
ATOM 690 C C . ASN A 1 88 ? 5.772 14.190 6.272 1.00 85.44 88 ASN A C 1
ATOM 692 O O . ASN A 1 88 ? 5.729 14.936 7.250 1.00 85.44 88 ASN A O 1
ATOM 696 N N . ILE A 1 89 ? 5.088 13.045 6.227 1.00 81.94 89 ILE A N 1
ATOM 697 C CA . ILE A 1 89 ? 4.220 12.558 7.309 1.00 81.94 89 ILE A CA 1
ATOM 698 C C . ILE A 1 89 ? 5.014 12.239 8.581 1.00 81.9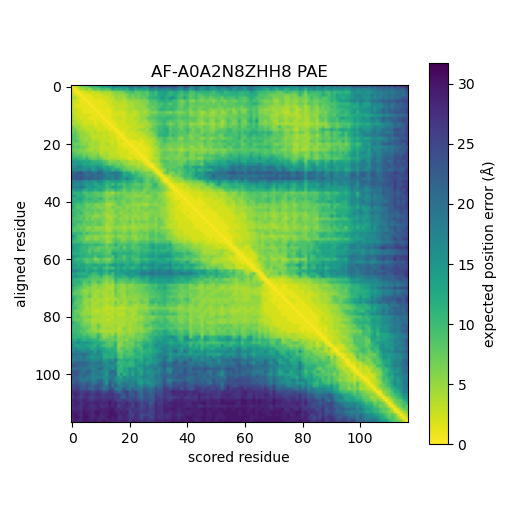4 89 ILE A C 1
ATOM 700 O O . ILE A 1 89 ? 4.547 12.505 9.685 1.00 81.94 89 ILE A O 1
ATOM 704 N N . THR A 1 90 ? 6.224 11.697 8.467 1.00 80.56 90 THR A N 1
ATOM 705 C CA . THR A 1 90 ? 7.033 11.367 9.650 1.00 80.56 90 THR A CA 1
ATOM 706 C C . THR A 1 90 ? 7.430 12.633 10.424 1.00 80.56 90 THR A C 1
ATOM 708 O O . THR A 1 90 ? 7.341 12.645 11.651 1.00 80.56 90 THR A O 1
ATOM 711 N N . PHE A 1 91 ? 7.734 13.733 9.723 1.00 75.31 91 PHE A N 1
ATOM 712 C CA . PHE A 1 91 ? 8.035 15.028 10.350 1.00 75.31 91 PHE A CA 1
ATOM 713 C C . PHE A 1 91 ? 6.840 15.636 11.109 1.00 75.31 91 PHE A C 1
ATOM 715 O O . PHE A 1 91 ? 7.032 16.236 12.164 1.00 75.31 91 PHE A O 1
ATOM 722 N N . THR A 1 92 ? 5.595 15.452 10.642 1.00 77.31 92 THR A N 1
ATOM 723 C CA . THR A 1 92 ? 4.425 16.020 11.346 1.00 77.31 92 THR A CA 1
ATOM 724 C C . THR A 1 92 ? 4.138 15.327 12.683 1.00 77.31 92 THR A C 1
ATOM 726 O O . THR A 1 92 ? 3.731 15.979 13.644 1.00 77.31 92 THR A O 1
ATOM 729 N N . ILE A 1 93 ? 4.382 14.014 12.785 1.00 73.44 93 ILE A N 1
ATOM 730 C CA . ILE A 1 93 ? 4.126 13.245 14.014 1.00 73.44 93 ILE A CA 1
ATOM 731 C C . ILE A 1 93 ? 5.121 13.603 15.124 1.00 73.44 93 ILE A C 1
ATOM 733 O O . ILE A 1 93 ? 4.731 13.660 16.295 1.00 73.44 93 ILE A O 1
ATOM 737 N N . GLU A 1 94 ? 6.377 13.883 14.778 1.00 74.88 94 GLU A N 1
ATOM 738 C CA . GLU A 1 94 ? 7.405 14.292 15.742 1.00 74.88 94 GLU A CA 1
ATOM 739 C C . GLU A 1 94 ? 7.103 15.682 16.337 1.00 74.88 94 GLU A C 1
ATOM 741 O O . GLU A 1 94 ? 7.186 15.884 17.550 1.00 74.88 94 GLU A O 1
ATOM 746 N N . GLU A 1 95 ? 6.612 16.617 15.519 1.00 73.56 95 GLU A N 1
ATOM 747 C CA . GLU A 1 95 ? 6.216 17.950 15.987 1.00 73.56 95 GLU A CA 1
ATOM 748 C C . GLU A 1 95 ? 4.926 17.923 16.833 1.00 73.56 95 GLU A C 1
ATOM 750 O O . GLU A 1 95 ? 4.850 18.553 17.894 1.00 73.56 95 GLU A O 1
ATOM 755 N N . TYR A 1 96 ? 3.925 17.121 16.442 1.00 68.69 96 TYR A N 1
ATOM 756 C CA . TYR A 1 96 ? 2.668 16.989 17.195 1.00 68.69 96 TYR A CA 1
ATOM 757 C C . TYR A 1 96 ? 2.855 16.312 18.561 1.00 68.69 96 TYR A C 1
ATOM 759 O O . TYR A 1 96 ? 2.210 16.689 19.547 1.00 68.69 96 TYR A O 1
ATOM 767 N N . SER A 1 97 ? 3.749 15.323 18.650 1.00 68.25 97 SER A N 1
ATOM 768 C CA . SER A 1 97 ? 4.066 14.655 19.917 1.00 68.25 97 SER A CA 1
ATOM 769 C C . SER A 1 97 ? 4.831 15.576 20.879 1.00 68.25 97 SER A C 1
ATOM 771 O O . SER A 1 97 ? 4.513 15.591 22.073 1.00 68.25 97 SER A O 1
ATOM 773 N N . GLY A 1 98 ? 5.716 16.445 20.376 1.00 63.47 98 GLY A N 1
ATOM 774 C CA . GLY A 1 98 ? 6.330 17.523 21.163 1.00 63.47 98 GLY A CA 1
ATOM 775 C C . GLY A 1 98 ? 5.317 18.551 21.692 1.00 63.47 98 GLY A C 1
ATOM 776 O O . GLY A 1 98 ? 5.374 18.950 22.860 1.00 63.47 98 GLY A O 1
ATOM 777 N N . PHE A 1 99 ? 4.326 18.929 20.877 1.00 63.72 99 PHE A N 1
ATOM 778 C CA . PHE A 1 99 ? 3.291 19.892 21.272 1.00 63.72 99 PHE A CA 1
ATOM 779 C C . PHE A 1 99 ? 2.306 19.325 22.309 1.00 63.72 99 PHE A C 1
ATOM 781 O O . PHE A 1 99 ? 1.949 20.010 23.270 1.00 63.72 99 PHE A O 1
ATOM 788 N N . CYS A 1 100 ? 1.900 18.058 22.165 1.00 62.19 100 CYS A N 1
ATOM 789 C CA . CYS A 1 100 ? 1.053 17.369 23.145 1.00 62.19 100 CYS A CA 1
ATOM 790 C C . CYS A 1 100 ? 1.774 17.154 24.489 1.00 62.19 100 CYS A C 1
ATOM 792 O O . CYS A 1 100 ? 1.152 17.204 25.553 1.00 62.19 100 CYS A O 1
ATOM 794 N N . PHE A 1 101 ? 3.094 16.950 24.466 1.00 64.81 101 PHE A N 1
ATOM 795 C CA . PHE A 1 101 ? 3.894 16.867 25.687 1.00 64.81 101 PHE A CA 1
ATOM 796 C C . PHE A 1 101 ? 3.980 18.229 26.397 1.00 64.81 101 PHE A C 1
ATOM 798 O O . PHE A 1 101 ? 3.735 18.322 27.602 1.00 64.81 101 PHE A O 1
ATOM 805 N N . LEU A 1 102 ? 4.228 19.313 25.653 1.00 66.25 102 LEU A N 1
ATOM 806 C CA . LEU A 1 102 ? 4.246 20.676 26.198 1.00 66.25 102 LEU A CA 1
ATOM 807 C C . LEU A 1 102 ? 2.870 21.147 26.704 1.00 66.25 102 LEU A C 1
ATOM 809 O O . LEU A 1 102 ? 2.803 21.826 27.733 1.00 66.25 102 LEU A O 1
ATOM 813 N N . SER A 1 103 ? 1.763 20.771 26.052 1.00 62.50 103 SER A N 1
ATOM 814 C CA . SER A 1 103 ? 0.410 21.087 26.539 1.00 62.50 103 SER A CA 1
ATOM 815 C C . SER A 1 103 ? 0.057 20.327 27.825 1.00 62.50 103 SER A C 1
ATOM 817 O O . SER A 1 103 ? -0.540 20.917 28.729 1.00 62.50 103 SER A O 1
ATOM 819 N N . SER A 1 104 ? 0.505 19.073 27.964 1.00 63.75 104 SER A N 1
ATOM 820 C CA . SER A 1 104 ? 0.350 18.272 29.187 1.00 63.75 104 SER A CA 1
ATOM 821 C C . SER A 1 104 ? 1.078 18.896 30.389 1.00 63.75 104 SER A C 1
ATOM 823 O O . SER A 1 104 ? 0.532 18.967 31.493 1.00 63.75 104 SER A O 1
ATOM 825 N N . PHE A 1 105 ? 2.269 19.470 30.178 1.00 62.16 105 PHE A N 1
ATOM 826 C CA . PHE A 1 105 ? 2.984 20.209 31.228 1.00 62.16 105 PHE A CA 1
ATOM 827 C C . PHE A 1 105 ? 2.376 21.585 31.535 1.00 62.16 105 PHE A C 1
ATOM 829 O O . PHE A 1 105 ? 2.379 22.016 32.691 1.00 62.16 105 PHE A O 1
ATOM 836 N N . ARG A 1 106 ? 1.808 22.276 30.539 1.00 61.66 106 ARG A N 1
ATOM 837 C CA . ARG A 1 106 ? 1.185 23.596 30.739 1.00 61.66 106 ARG A CA 1
ATOM 838 C C . ARG A 1 106 ? -0.176 23.518 31.446 1.00 61.66 106 ARG A C 1
ATOM 840 O O . ARG A 1 106 ? -0.519 24.442 32.179 1.00 61.66 106 ARG A O 1
ATOM 847 N N . GLY A 1 107 ? -0.903 22.404 31.318 1.00 53.50 107 GLY A N 1
ATOM 848 C CA . GLY A 1 107 ? -2.162 22.147 32.034 1.00 53.50 107 GLY A CA 1
ATOM 849 C C . GLY A 1 107 ? -2.009 21.854 33.534 1.00 53.50 107 GLY A C 1
ATOM 850 O O . GLY A 1 107 ? -2.951 22.055 34.295 1.00 53.50 107 GLY A O 1
ATOM 851 N N . LYS A 1 108 ? -0.820 21.446 33.999 1.00 53.91 108 LYS A N 1
ATOM 852 C CA . LYS A 1 108 ? -0.582 21.116 35.417 1.00 53.91 108 LYS A CA 1
ATOM 853 C C . LYS A 1 108 ? -0.168 22.316 36.283 1.00 53.91 108 LYS A C 1
ATOM 855 O O . LYS A 1 108 ? -0.130 22.197 37.501 1.00 53.91 108 LYS A O 1
ATOM 860 N N . LYS A 1 109 ? 0.115 23.478 35.680 1.00 53.84 109 LYS A N 1
ATOM 861 C CA . LYS A 1 109 ? 0.543 24.700 36.394 1.00 53.84 109 LYS A CA 1
ATOM 862 C C . LYS A 1 109 ? -0.605 25.616 36.844 1.00 53.84 109 LYS A C 1
ATOM 864 O O . LYS A 1 109 ? -0.349 26.562 37.575 1.00 53.84 109 LYS A O 1
ATOM 869 N N . ASN A 1 110 ? -1.846 25.336 36.435 1.00 48.75 110 ASN A N 1
ATOM 870 C CA . ASN A 1 110 ? -3.025 26.163 36.742 1.00 48.75 110 ASN A CA 1
ATOM 871 C C . ASN A 1 110 ? -4.034 25.499 37.703 1.00 48.75 110 ASN A C 1
ATOM 873 O O . ASN A 1 110 ? -5.113 26.039 37.924 1.00 48.75 110 ASN A O 1
ATOM 877 N N . VAL A 1 111 ? -3.692 24.352 38.305 1.00 56.66 111 VAL A N 1
ATOM 878 C CA . VAL A 1 111 ? -4.545 23.623 39.274 1.00 56.66 111 VAL A CA 1
ATOM 879 C C . VAL A 1 111 ? -3.792 23.386 40.592 1.00 56.66 111 VAL A C 1
ATOM 881 O O . VAL A 1 111 ? -3.886 22.338 41.214 1.00 56.66 111 VAL A O 1
ATOM 884 N N . THR A 1 112 ? -2.988 24.355 41.031 1.00 54.06 112 THR A N 1
ATOM 885 C CA . THR A 1 112 ? -2.347 24.335 42.363 1.00 54.06 112 THR A CA 1
ATOM 886 C C . THR A 1 112 ? -2.399 25.704 43.043 1.00 54.06 112 THR A C 1
ATOM 888 O O . THR A 1 112 ? -1.487 26.060 43.778 1.00 54.06 112 THR A O 1
ATOM 891 N N . HIS A 1 113 ? -3.447 26.493 42.782 1.00 51.34 113 HIS A N 1
ATOM 892 C CA . HIS A 1 113 ? -3.630 27.802 43.425 1.00 51.34 113 HIS A CA 1
ATOM 893 C C . HIS A 1 113 ? -5.057 28.092 43.924 1.00 51.34 113 HIS A C 1
ATOM 895 O O . HIS A 1 113 ? -5.319 29.213 44.339 1.00 51.34 113 HIS A O 1
ATOM 901 N N . ASN A 1 114 ? -5.964 27.104 43.939 1.00 49.91 114 ASN A N 1
ATOM 902 C CA . ASN A 1 114 ? -7.363 27.308 44.356 1.00 49.91 114 ASN A CA 1
ATOM 903 C C . ASN A 1 114 ? -7.870 26.300 45.411 1.00 49.91 114 ASN A C 1
ATOM 905 O O . ASN A 1 114 ? -9.031 25.911 45.383 1.00 49.91 114 ASN A O 1
ATOM 909 N N . ILE A 1 115 ? -6.994 25.821 46.307 1.00 57.19 115 ILE A N 1
ATOM 910 C CA . ILE A 1 115 ? -7.379 24.945 47.443 1.00 57.19 115 ILE A CA 1
ATOM 911 C C . ILE A 1 115 ? -6.912 25.534 48.798 1.00 57.19 115 ILE A C 1
ATOM 913 O O . ILE A 1 115 ? -6.891 24.852 49.811 1.00 57.19 115 ILE A O 1
ATOM 917 N N . TYR A 1 116 ? -6.544 26.819 48.842 1.00 48.72 116 TYR A N 1
ATOM 918 C CA . TYR A 1 116 ? -6.185 27.525 50.085 1.00 48.72 116 TYR A CA 1
ATOM 919 C C . TYR A 1 116 ? -6.769 28.946 50.117 1.00 48.72 116 TYR A C 1
ATOM 921 O O . TYR A 1 116 ? -6.057 29.908 50.401 1.00 48.72 116 TYR A O 1
ATOM 929 N N . ALA A 1 117 ? -8.049 29.079 49.774 1.00 45.06 117 ALA A N 1
ATOM 930 C CA . ALA A 1 117 ? -8.846 30.274 50.036 1.00 45.06 117 ALA A CA 1
ATOM 931 C C . ALA A 1 117 ? -10.189 29.845 50.628 1.00 45.06 117 ALA A C 1
ATOM 933 O O . ALA A 1 117 ? -10.739 28.839 50.123 1.00 45.06 117 ALA A O 1
#

Mean predicted aligned error: 11.65 Å

Radius of gyration: 23.29 Å; Cα contacts (8 Å, |Δi|>4): 10; chains: 1; bounding box: 36×45×75 Å